Protein AF-A0A1I6HTA0-F1 (afdb_monomer_lite)

Foldseek 3Di:
DDLVVLQVLLQVLQCVQFPDHDAHQADFCVPRRRHDLVSVVVSQVVVCVVLVHHDDSCLVVDPVRTGNNSSSVSSVVVSVVD

Secondary structure (DSSP, 8-state):
--HHHHHHHHHHHHHHHSSSS---TTSBTTTT----HHHHHHHHHHHHHHHT----GGGGS-TT--BHHHHHHHHHHHHHT-

InterPro domains:
  IPR009081 Phosphopantetheine binding ACP domain [PS50075] (1-79)
  IPR036736 ACP-like superfamily [G3DSA:1.10.1200.10] (3-82)
  IPR036736 ACP-like superfamily [SSF47336] (1-79)

Sequence (82 aa):
MQENDVTEFVLNLVNEMALDSNITVQSNIKADVNIDSIGWLRCLIRLEEKYQCSFSPEFLIDNSINTIQDFIDKINRYLATK

Radius of gyration: 11.65 Å; chains: 1; bounding box: 30×24×27 Å

Organism: NCBI:txid37658

Structure (mmCIF, N/CA/C/O backbone):
data_AF-A0A1I6HTA0-F1
#
_entry.id   AF-A0A1I6HTA0-F1
#
loop_
_atom_site.group_PDB
_atom_site.id
_atom_site.type_symbol
_atom_site.label_atom_id
_atom_site.label_alt_id
_atom_site.label_comp_id
_atom_site.label_asym_id
_atom_site.label_entity_id
_atom_site.label_seq_id
_atom_site.pdbx_PDB_ins_code
_atom_site.Cartn_x
_atom_site.Cartn_y
_atom_site.Cartn_z
_atom_site.occupancy
_atom_site.B_iso_or_equiv
_atom_site.auth_seq_id
_atom_site.auth_comp_id
_atom_site.auth_asym_id
_atom_site.auth_atom_id
_atom_site.pdbx_PDB_model_num
ATOM 1 N N . MET A 1 1 ? -10.530 11.331 7.710 1.00 52.19 1 MET A N 1
ATOM 2 C CA . MET A 1 1 ? -9.189 11.234 7.105 1.00 52.19 1 MET A CA 1
ATOM 3 C C . MET A 1 1 ? -9.369 11.460 5.613 1.00 52.19 1 MET A C 1
ATOM 5 O O . MET A 1 1 ? -10.231 10.806 5.043 1.00 52.19 1 MET A O 1
ATOM 9 N N . GLN A 1 2 ? -8.722 12.465 5.021 1.00 58.81 2 GLN A N 1
ATOM 10 C CA . GLN A 1 2 ? -8.870 12.724 3.583 1.00 58.81 2 GLN A CA 1
ATOM 11 C C . GLN A 1 2 ? -7.974 11.738 2.823 1.00 58.81 2 GLN A C 1
ATOM 13 O O . GLN A 1 2 ? -6.825 11.554 3.203 1.00 58.81 2 GLN A O 1
ATOM 18 N N . GLU A 1 3 ? -8.496 11.113 1.771 1.00 63.47 3 GLU A N 1
ATOM 19 C CA . GLU A 1 3 ? -7.823 10.120 0.908 1.00 63.47 3 GLU A CA 1
ATOM 20 C C . GLU A 1 3 ? -6.437 10.574 0.395 1.00 63.47 3 GLU A C 1
ATOM 22 O O . GLU A 1 3 ? -5.523 9.768 0.198 1.00 63.47 3 GLU A O 1
ATOM 27 N N . ASN A 1 4 ? -6.249 11.892 0.284 1.00 73.44 4 ASN A N 1
ATOM 28 C CA . ASN A 1 4 ? -4.986 12.527 -0.086 1.00 73.44 4 ASN A CA 1
ATOM 29 C C . ASN A 1 4 ? -3.855 12.307 0.941 1.00 73.44 4 ASN A C 1
ATOM 31 O O . ASN A 1 4 ? -2.706 12.177 0.533 1.00 73.44 4 ASN A O 1
ATOM 35 N N . ASP A 1 5 ? -4.157 12.204 2.242 1.00 87.88 5 ASP A N 1
ATOM 36 C CA . ASP A 1 5 ? -3.145 12.031 3.308 1.00 87.88 5 ASP A CA 1
ATOM 37 C C . ASP A 1 5 ? -2.534 10.619 3.294 1.00 87.88 5 ASP A C 1
ATOM 39 O O . ASP A 1 5 ? -1.333 10.444 3.486 1.00 87.88 5 ASP A O 1
ATOM 43 N N . VAL A 1 6 ? -3.344 9.593 3.002 1.00 92.50 6 VAL A N 1
ATOM 44 C CA . VAL A 1 6 ? -2.854 8.206 2.882 1.00 92.50 6 VAL A CA 1
ATOM 45 C C . VAL A 1 6 ? -1.994 8.036 1.642 1.00 92.50 6 VAL A C 1
ATOM 47 O O . VAL A 1 6 ? -0.919 7.444 1.713 1.00 92.50 6 VAL A O 1
ATOM 50 N N . THR A 1 7 ? -2.448 8.594 0.522 1.00 94.81 7 THR A N 1
ATOM 51 C CA . THR A 1 7 ? -1.728 8.533 -0.750 1.00 94.81 7 THR A CA 1
ATOM 52 C C . THR A 1 7 ? -0.334 9.142 -0.624 1.00 94.81 7 THR A C 1
ATOM 54 O O . THR A 1 7 ? 0.656 8.491 -0.956 1.00 94.81 7 THR A O 1
ATOM 57 N N . GLU A 1 8 ? -0.246 10.367 -0.101 1.00 94.00 8 GLU A N 1
ATOM 58 C CA . GLU A 1 8 ? 1.027 11.066 0.074 1.00 94.00 8 GLU A CA 1
ATOM 59 C C . GLU A 1 8 ? 1.954 10.318 1.039 1.00 94.00 8 GLU A C 1
ATOM 61 O O . GLU A 1 8 ? 3.126 10.098 0.731 1.00 94.00 8 GLU A O 1
ATOM 66 N N . PHE A 1 9 ? 1.430 9.858 2.179 1.00 94.62 9 PHE A N 1
ATOM 67 C CA . PHE A 1 9 ? 2.237 9.142 3.162 1.00 94.62 9 PHE A CA 1
ATOM 68 C C . PHE A 1 9 ? 2.799 7.826 2.615 1.00 94.62 9 PHE A C 1
ATOM 70 O O . PHE A 1 9 ? 3.992 7.567 2.765 1.00 94.62 9 PHE A O 1
ATOM 77 N N . VAL A 1 10 ? 1.969 7.008 1.958 1.00 94.50 10 VAL A N 1
ATOM 78 C CA . VAL A 1 10 ? 2.402 5.725 1.384 1.00 94.50 10 VAL A CA 1
ATOM 79 C C . VAL A 1 10 ? 3.434 5.945 0.283 1.00 94.50 10 VAL A C 1
ATOM 81 O O . VAL A 1 10 ? 4.446 5.250 0.265 1.00 94.50 10 VAL A O 1
ATOM 84 N N . LEU A 1 11 ? 3.231 6.921 -0.607 1.00 94.12 11 LEU A N 1
ATOM 85 C CA . LEU A 1 11 ? 4.205 7.226 -1.657 1.00 94.12 11 LEU A CA 1
ATOM 86 C C . LEU A 1 11 ? 5.547 7.669 -1.085 1.00 94.12 11 LEU A C 1
ATOM 88 O O . LEU A 1 11 ? 6.581 7.182 -1.539 1.00 94.12 11 LEU A O 1
ATOM 92 N N . ASN A 1 12 ? 5.539 8.559 -0.093 1.00 93.38 12 ASN A N 1
ATOM 93 C CA . ASN A 1 12 ? 6.765 9.009 0.560 1.00 93.38 12 ASN A CA 1
ATOM 94 C C . ASN A 1 12 ? 7.479 7.836 1.234 1.00 93.38 12 ASN A C 1
ATOM 96 O O . ASN A 1 12 ? 8.670 7.637 1.027 1.00 93.38 12 ASN A O 1
ATOM 100 N N . LEU A 1 13 ? 6.737 7.005 1.964 1.00 93.69 13 LEU A N 1
ATOM 101 C CA . LEU A 1 13 ? 7.272 5.839 2.656 1.00 93.69 13 LEU A CA 1
ATOM 102 C C . LEU A 1 13 ? 7.891 4.819 1.693 1.00 93.69 13 LEU A C 1
ATOM 104 O O . LEU A 1 13 ? 8.982 4.311 1.940 1.00 93.69 13 LEU A O 1
ATOM 108 N N . VAL A 1 14 ? 7.208 4.534 0.586 1.00 93.56 14 VAL A N 1
ATOM 109 C CA . VAL A 1 14 ? 7.701 3.616 -0.443 1.00 93.56 14 VAL A CA 1
ATOM 110 C C . VAL A 1 14 ? 8.929 4.202 -1.138 1.00 93.56 14 VAL A C 1
ATOM 112 O O . VAL A 1 14 ? 9.900 3.479 -1.315 1.00 93.56 14 VAL A O 1
ATOM 115 N N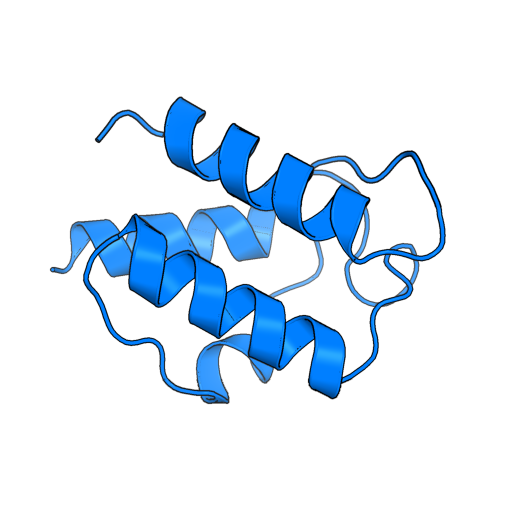 . ASN A 1 15 ? 8.945 5.497 -1.473 1.00 92.12 15 ASN A N 1
ATOM 116 C CA . ASN A 1 15 ? 10.124 6.146 -2.065 1.00 92.12 15 ASN A CA 1
ATOM 117 C C . ASN A 1 15 ? 11.316 6.224 -1.095 1.00 92.12 15 ASN A C 1
ATOM 119 O O . ASN A 1 15 ? 12.455 6.162 -1.539 1.00 92.12 15 ASN A O 1
ATOM 123 N N . GLU A 1 16 ? 11.084 6.341 0.216 1.00 91.50 16 GLU A N 1
ATOM 124 C CA . GLU A 1 16 ? 12.147 6.278 1.232 1.00 91.50 16 GLU A CA 1
ATOM 125 C C . GLU A 1 16 ? 12.769 4.877 1.347 1.00 91.50 16 GLU A C 1
ATOM 127 O O . GLU A 1 16 ? 13.934 4.745 1.725 1.00 91.50 16 GLU A O 1
ATOM 132 N N . MET A 1 17 ? 11.986 3.828 1.082 1.00 90.31 17 MET A N 1
ATOM 133 C CA . MET A 1 17 ? 12.402 2.430 1.238 1.00 90.31 17 MET A CA 1
ATOM 134 C C . MET A 1 17 ? 12.913 1.798 -0.054 1.00 90.31 17 MET A C 1
ATOM 136 O O . MET A 1 17 ? 13.746 0.893 0.004 1.00 90.31 17 MET A O 1
ATOM 140 N N . ALA A 1 18 ? 12.393 2.231 -1.200 1.00 88.44 18 ALA A N 1
ATOM 141 C CA . ALA A 1 18 ? 12.826 1.758 -2.499 1.00 88.44 18 ALA A CA 1
ATOM 142 C C . ALA A 1 18 ? 14.255 2.233 -2.774 1.00 88.44 18 ALA A C 1
ATOM 144 O O . ALA A 1 18 ? 14.627 3.367 -2.478 1.00 88.44 18 ALA A O 1
ATOM 145 N N . LEU A 1 19 ? 15.060 1.356 -3.371 1.00 76.44 19 LEU A N 1
ATOM 146 C CA . LEU A 1 19 ? 16.406 1.721 -3.822 1.00 76.44 19 LEU A CA 1
ATOM 147 C C . LEU A 1 19 ? 16.380 2.742 -4.974 1.00 76.44 19 LEU A C 1
ATOM 149 O O . LEU A 1 19 ? 17.357 3.464 -5.168 1.00 76.44 19 LEU A O 1
ATOM 153 N N . ASP A 1 20 ? 15.262 2.815 -5.699 1.00 71.56 20 ASP A N 1
ATOM 154 C CA . ASP A 1 20 ? 15.045 3.722 -6.819 1.00 71.56 20 ASP A CA 1
ATOM 155 C C . ASP A 1 20 ? 14.135 4.890 -6.422 1.00 71.56 20 ASP A C 1
ATOM 157 O O . ASP A 1 20 ? 13.038 4.714 -5.890 1.00 71.56 20 ASP A O 1
ATOM 161 N N . SER A 1 21 ? 14.572 6.105 -6.740 1.00 65.62 21 SER A N 1
ATOM 162 C CA . SER A 1 21 ? 13.809 7.333 -6.533 1.00 65.62 21 SER A CA 1
ATOM 163 C C . SER A 1 21 ? 13.009 7.648 -7.795 1.00 65.62 21 SER A C 1
ATOM 165 O O . SER A 1 21 ? 13.622 8.131 -8.745 1.00 65.62 21 SER A O 1
ATOM 167 N N . ASN A 1 22 ? 11.708 7.315 -7.829 1.00 85.94 22 ASN A N 1
ATOM 168 C CA . ASN A 1 22 ? 10.647 7.831 -8.735 1.00 85.94 22 ASN A CA 1
ATOM 169 C C . ASN A 1 22 ? 9.368 6.956 -8.691 1.00 85.94 22 ASN A C 1
ATOM 171 O O . ASN A 1 22 ? 8.675 6.792 -9.699 1.00 85.94 22 ASN A O 1
ATOM 175 N N . ILE A 1 23 ? 9.035 6.364 -7.539 1.00 93.12 23 ILE A N 1
ATOM 176 C CA . ILE A 1 23 ? 7.838 5.528 -7.419 1.00 93.12 23 ILE A CA 1
ATOM 177 C C . ILE A 1 23 ? 6.585 6.409 -7.444 1.00 93.12 23 ILE A C 1
ATOM 179 O O . ILE A 1 23 ? 6.476 7.385 -6.698 1.00 93.12 23 ILE A O 1
ATOM 183 N N . THR A 1 24 ? 5.625 6.041 -8.290 1.00 95.06 24 THR A N 1
ATOM 184 C CA . THR A 1 24 ? 4.322 6.705 -8.435 1.00 95.06 24 THR A CA 1
ATOM 185 C C . THR A 1 24 ? 3.187 5.742 -8.091 1.00 95.06 24 THR A C 1
ATOM 187 O O . THR A 1 24 ? 3.399 4.538 -7.963 1.00 95.06 24 THR A O 1
ATOM 190 N N . VAL A 1 25 ? 1.950 6.239 -8.005 1.00 95.00 25 VAL A N 1
ATOM 191 C CA . VAL A 1 25 ? 0.777 5.383 -7.739 1.00 95.00 25 VAL A CA 1
ATOM 192 C C . VAL A 1 25 ? 0.548 4.316 -8.817 1.00 95.00 25 VAL A C 1
ATOM 194 O O . VAL A 1 25 ? 0.005 3.257 -8.525 1.00 95.00 25 VAL A O 1
ATOM 197 N N . GLN A 1 26 ? 0.994 4.566 -10.051 1.00 96.19 26 GLN A N 1
ATOM 198 C CA . GLN A 1 26 ? 0.860 3.629 -1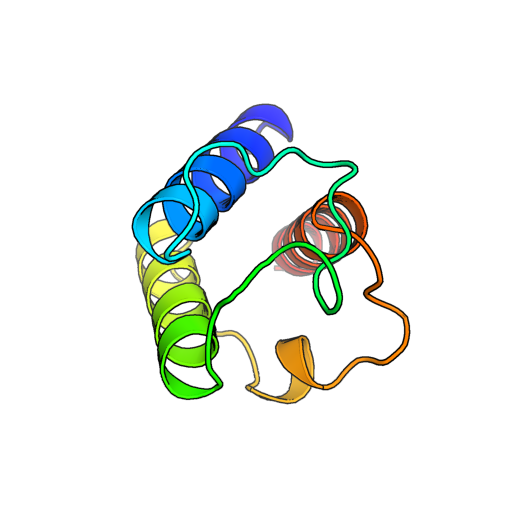1.172 1.00 96.19 26 GLN A CA 1
ATOM 199 C C . GLN A 1 26 ? 2.006 2.612 -11.242 1.00 96.19 26 GLN A C 1
ATOM 201 O O . GLN A 1 26 ? 1.931 1.666 -12.023 1.00 96.19 26 GLN A O 1
ATOM 206 N N . SER A 1 27 ? 3.063 2.800 -10.447 1.00 94.94 27 SER A N 1
ATOM 207 C CA . SER A 1 27 ? 4.201 1.886 -10.414 1.00 94.94 27 SER A CA 1
ATOM 208 C C . SER A 1 27 ? 3.759 0.503 -9.949 1.00 94.94 27 SER A C 1
ATOM 210 O O . SER A 1 27 ? 3.026 0.360 -8.964 1.00 94.94 27 SER A O 1
ATOM 212 N N . ASN A 1 28 ? 4.222 -0.519 -10.658 1.00 92.94 28 ASN A N 1
ATOM 213 C CA . ASN A 1 28 ? 3.974 -1.906 -10.325 1.00 92.94 28 ASN A CA 1
ATOM 214 C C . ASN A 1 28 ? 4.806 -2.315 -9.102 1.00 92.94 28 ASN A C 1
ATOM 216 O O . ASN A 1 28 ? 6.031 -2.217 -9.112 1.00 92.94 28 ASN A O 1
ATOM 220 N N . ILE A 1 29 ? 4.156 -2.840 -8.064 1.00 90.31 29 ILE A N 1
ATOM 221 C CA . ILE A 1 29 ? 4.810 -3.201 -6.797 1.00 90.31 29 ILE A CA 1
ATOM 222 C C . ILE A 1 29 ? 5.864 -4.300 -6.959 1.00 90.31 29 ILE A C 1
ATOM 224 O O . ILE A 1 29 ? 6.811 -4.357 -6.184 1.00 90.31 29 ILE A O 1
ATOM 228 N N . LYS A 1 30 ? 5.716 -5.187 -7.946 1.00 86.62 30 LYS A N 1
ATOM 229 C CA . LYS A 1 30 ? 6.625 -6.325 -8.142 1.00 86.62 30 LYS A CA 1
ATOM 230 C C . LYS A 1 30 ? 7.723 -6.033 -9.160 1.00 86.62 30 LYS A C 1
ATOM 232 O O . LYS A 1 30 ? 8.799 -6.611 -9.053 1.00 86.62 30 LYS A O 1
ATOM 237 N N . ALA A 1 31 ? 7.436 -5.204 -10.162 1.00 88.12 31 ALA A N 1
ATOM 238 C CA . ALA A 1 31 ? 8.355 -4.925 -11.263 1.00 88.12 31 ALA A CA 1
ATOM 239 C C . ALA A 1 31 ? 9.136 -3.616 -11.084 1.00 88.12 31 ALA A C 1
ATOM 241 O O . ALA A 1 31 ? 10.313 -3.577 -11.430 1.00 88.12 31 ALA A O 1
ATOM 242 N N . ASP A 1 32 ? 8.503 -2.580 -10.527 1.00 90.00 32 ASP A N 1
ATOM 243 C CA . ASP A 1 32 ? 9.071 -1.227 -10.470 1.00 90.00 32 ASP A CA 1
ATOM 244 C C . ASP A 1 32 ? 9.546 -0.847 -9.060 1.00 90.00 32 ASP A C 1
ATOM 246 O O . ASP A 1 32 ? 10.348 0.067 -8.901 1.00 90.00 32 ASP A O 1
ATOM 250 N N . VAL A 1 33 ? 9.043 -1.524 -8.022 1.00 90.00 33 VAL A N 1
ATOM 251 C CA . VAL A 1 33 ? 9.335 -1.194 -6.621 1.00 90.00 33 VAL A CA 1
ATOM 252 C C . VAL A 1 33 ? 10.322 -2.201 -6.046 1.00 90.00 33 VAL A C 1
ATOM 254 O O . VAL A 1 33 ? 9.960 -3.305 -5.641 1.00 90.00 33 VAL A O 1
ATOM 257 N N . ASN A 1 34 ? 11.592 -1.808 -5.980 1.00 90.31 34 ASN A N 1
ATOM 258 C CA . ASN A 1 34 ? 12.645 -2.645 -5.416 1.00 90.31 34 ASN A CA 1
ATOM 259 C C . ASN A 1 34 ? 12.704 -2.518 -3.883 1.00 90.31 34 ASN A C 1
ATOM 261 O O . ASN A 1 34 ? 13.526 -1.781 -3.334 1.00 90.31 34 ASN A O 1
ATOM 265 N N . ILE A 1 35 ? 11.789 -3.218 -3.205 1.00 90.06 35 ILE A N 1
ATOM 266 C CA . ILE A 1 35 ? 11.705 -3.331 -1.743 1.00 90.06 35 ILE A CA 1
ATOM 267 C C . ILE A 1 35 ? 11.642 -4.816 -1.374 1.00 90.06 35 ILE A C 1
ATOM 269 O O . ILE A 1 35 ? 10.793 -5.556 -1.875 1.00 90.06 35 ILE A O 1
ATOM 273 N N . ASP A 1 36 ? 12.528 -5.257 -0.480 1.00 90.00 36 ASP A N 1
ATOM 274 C CA . ASP A 1 36 ? 12.534 -6.636 0.010 1.00 90.00 36 ASP A CA 1
ATOM 275 C C . ASP A 1 36 ? 11.419 -6.904 1.042 1.00 90.00 36 ASP A C 1
ATOM 277 O O . ASP A 1 36 ? 10.682 -6.015 1.477 1.00 90.00 36 ASP A O 1
ATOM 281 N N . SER A 1 37 ? 11.275 -8.161 1.463 1.00 88.94 37 SER A N 1
ATOM 282 C CA . SER A 1 37 ? 10.244 -8.545 2.434 1.00 88.94 37 SER A CA 1
ATOM 283 C C . SER A 1 37 ? 10.390 -7.836 3.787 1.00 88.94 37 SER A C 1
ATOM 285 O O . SER A 1 37 ? 9.385 -7.576 4.448 1.00 88.94 37 SER A O 1
ATOM 287 N N . ILE A 1 38 ? 11.611 -7.479 4.199 1.00 91.06 38 ILE A N 1
ATOM 288 C CA . ILE A 1 38 ? 11.865 -6.753 5.449 1.00 91.06 38 ILE A CA 1
ATOM 289 C C . ILE A 1 38 ? 11.434 -5.291 5.305 1.00 91.06 38 ILE A C 1
ATOM 291 O O . ILE A 1 38 ? 10.820 -4.740 6.220 1.00 91.06 38 ILE A O 1
ATOM 295 N N . GLY A 1 39 ? 11.716 -4.664 4.165 1.00 91.69 39 GLY A N 1
ATOM 296 C CA . GLY A 1 39 ? 11.288 -3.313 3.833 1.00 91.69 39 GLY A CA 1
ATOM 297 C C . GLY A 1 39 ? 9.767 -3.191 3.825 1.00 91.69 39 GLY A C 1
ATOM 298 O O . GLY A 1 39 ? 9.226 -2.298 4.472 1.00 91.69 39 GLY A O 1
ATOM 299 N N . TRP A 1 40 ? 9.058 -4.146 3.220 1.00 91.88 40 TRP A N 1
ATOM 300 C CA . TRP A 1 40 ? 7.593 -4.162 3.250 1.00 91.88 40 TRP A CA 1
ATOM 301 C C . TRP A 1 40 ? 7.016 -4.348 4.659 1.00 91.88 40 TRP A C 1
ATOM 303 O O . TRP A 1 40 ? 6.033 -3.695 5.010 1.00 91.88 40 TRP A O 1
ATOM 313 N N . LEU A 1 41 ? 7.641 -5.168 5.508 1.00 93.19 41 LEU A N 1
ATOM 314 C CA . LEU A 1 41 ? 7.238 -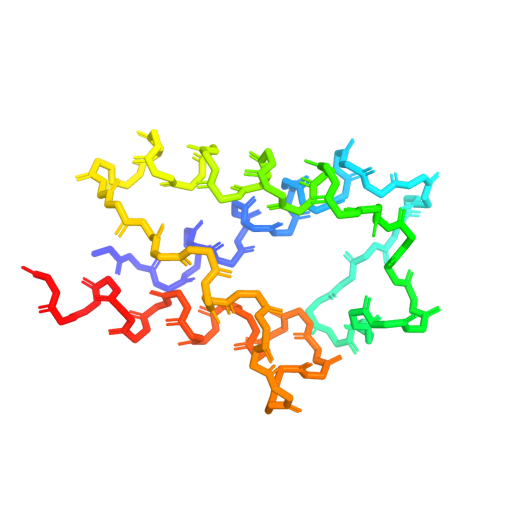5.270 6.915 1.00 93.19 41 LEU A CA 1
ATOM 315 C C . LEU A 1 41 ? 7.463 -3.953 7.670 1.00 93.19 41 LEU A C 1
ATOM 317 O O . LEU A 1 41 ? 6.600 -3.525 8.433 1.00 93.19 41 LEU A O 1
ATOM 321 N N . ARG A 1 42 ? 8.585 -3.265 7.427 1.00 93.44 42 ARG A N 1
ATOM 322 C CA . ARG A 1 42 ? 8.833 -1.926 7.990 1.00 93.44 42 ARG A CA 1
ATOM 323 C C . ARG A 1 42 ? 7.824 -0.896 7.485 1.00 93.44 42 ARG A C 1
ATOM 325 O O . ARG A 1 42 ? 7.445 -0.011 8.249 1.00 93.44 42 ARG A O 1
ATOM 332 N N . CYS A 1 43 ? 7.381 -1.014 6.233 1.00 93.62 43 CYS A N 1
ATOM 333 C CA . CYS A 1 43 ? 6.320 -0.184 5.668 1.00 93.62 43 CYS A CA 1
ATOM 334 C C . CYS A 1 43 ? 5.025 -0.344 6.475 1.00 93.62 43 CYS A C 1
ATOM 336 O O . CYS A 1 43 ? 4.477 0.650 6.951 1.00 93.62 43 CYS A O 1
ATOM 338 N N . LEU A 1 44 ? 4.597 -1.587 6.736 1.00 93.81 44 LEU A N 1
ATOM 339 C CA . LEU A 1 44 ? 3.430 -1.849 7.584 1.00 93.81 44 LEU A CA 1
ATOM 340 C C . LEU A 1 44 ? 3.582 -1.252 8.985 1.00 93.81 44 LEU A C 1
ATOM 342 O O . LEU A 1 44 ? 2.682 -0.544 9.418 1.00 93.81 44 LEU A O 1
ATOM 346 N N . ILE A 1 45 ? 4.717 -1.458 9.659 1.00 94.75 45 ILE A N 1
ATOM 347 C CA . ILE A 1 45 ? 4.945 -0.917 11.013 1.00 94.75 45 ILE A CA 1
ATOM 348 C C . ILE A 1 45 ? 4.786 0.612 11.033 1.00 94.75 45 ILE A C 1
ATOM 350 O O . ILE A 1 45 ? 4.109 1.158 11.900 1.00 94.75 45 ILE A O 1
ATOM 354 N N . ARG A 1 46 ? 5.342 1.327 10.047 1.00 95.69 46 ARG A N 1
ATOM 355 C CA . ARG A 1 46 ? 5.209 2.795 9.986 1.00 95.69 46 ARG A CA 1
ATOM 356 C C . ARG A 1 46 ? 3.777 3.247 9.688 1.00 95.69 46 ARG A C 1
ATOM 358 O O . ARG A 1 46 ? 3.363 4.305 10.162 1.00 95.69 46 ARG A O 1
ATOM 365 N N . LEU A 1 47 ? 3.003 2.453 8.947 1.00 94.62 47 LEU A N 1
ATOM 366 C CA . LEU A 1 47 ? 1.565 2.680 8.767 1.00 94.62 47 LEU A CA 1
ATOM 367 C C . LEU A 1 47 ? 0.788 2.439 10.073 1.00 94.62 47 LEU A C 1
ATOM 369 O O . LEU A 1 47 ? -0.089 3.233 10.411 1.00 94.62 47 LEU A O 1
ATOM 373 N N . GLU A 1 48 ? 1.118 1.387 10.826 1.00 95.00 48 GLU A N 1
ATOM 374 C CA . GLU A 1 48 ? 0.535 1.100 12.146 1.00 95.00 48 GLU A CA 1
ATOM 375 C C . GLU A 1 48 ? 0.766 2.260 13.121 1.00 95.00 48 GLU A C 1
ATOM 377 O O . GLU A 1 48 ? -0.183 2.737 13.747 1.00 95.00 48 GLU A O 1
ATOM 382 N N . GLU A 1 49 ? 1.999 2.768 13.189 1.00 95.56 49 GLU A N 1
ATOM 383 C CA . GLU A 1 49 ? 2.375 3.925 14.007 1.00 95.56 49 GLU A CA 1
ATOM 384 C C . GLU A 1 49 ? 1.625 5.198 13.585 1.00 95.56 49 GLU A C 1
ATOM 386 O O . GLU A 1 49 ? 1.078 5.909 14.432 1.00 95.56 49 GLU A O 1
ATOM 391 N N . LYS A 1 50 ? 1.554 5.492 12.280 1.00 94.81 50 LYS A N 1
ATOM 392 C CA . LYS A 1 50 ? 0.883 6.694 11.757 1.00 94.81 50 LYS A CA 1
ATOM 393 C C . LYS A 1 50 ? -0.624 6.679 12.018 1.00 94.81 50 LYS A C 1
ATOM 395 O O . LYS A 1 50 ? -1.177 7.704 12.414 1.00 94.81 50 LYS A O 1
ATOM 400 N N . TYR A 1 51 ? -1.279 5.542 11.793 1.00 93.06 51 TYR A N 1
ATOM 401 C CA . TYR A 1 51 ? -2.740 5.422 11.857 1.00 93.06 51 TYR A CA 1
ATOM 402 C C . TYR A 1 51 ? -3.255 4.789 13.153 1.00 93.06 51 TYR A C 1
ATOM 404 O O . TYR A 1 51 ? -4.457 4.556 13.276 1.00 93.06 51 TYR A O 1
ATOM 412 N N . GLN A 1 52 ? -2.371 4.518 14.121 1.00 93.94 52 GLN A N 1
ATOM 413 C CA . GLN A 1 52 ? -2.707 3.919 15.420 1.00 93.94 52 GLN A CA 1
ATOM 414 C C . GLN A 1 52 ? -3.556 2.648 15.250 1.00 93.94 52 GLN A C 1
ATOM 416 O O . GLN A 1 52 ? -4.611 2.451 15.862 1.00 93.94 52 GLN A O 1
ATOM 421 N N . CYS A 1 53 ? -3.114 1.788 14.336 1.00 92.69 53 CYS A N 1
ATOM 422 C CA . CYS A 1 53 ? -3.818 0.573 13.956 1.00 92.69 53 CYS A CA 1
ATOM 423 C C . CYS A 1 53 ? -2.871 -0.624 13.878 1.00 92.69 53 CYS A C 1
ATOM 425 O O . CYS A 1 53 ? -1.688 -0.481 14.144 1.00 92.69 53 CYS A O 1
ATOM 427 N N . SER A 1 54 ? -3.408 -1.807 13.569 1.00 92.56 54 SER A N 1
ATOM 428 C CA . SER A 1 54 ? -2.582 -2.985 13.311 1.00 92.56 54 SER A CA 1
ATOM 429 C C . SER A 1 54 ? -2.960 -3.598 11.973 1.00 92.56 54 SER A C 1
ATOM 431 O O . SER A 1 54 ? -4.149 -3.730 11.687 1.00 92.56 54 SER A O 1
ATOM 433 N N . PHE A 1 55 ? -1.976 -3.951 11.157 1.00 90.75 55 PHE A N 1
ATOM 434 C CA . PHE A 1 55 ? -2.148 -4.639 9.887 1.00 90.75 55 PHE A CA 1
ATOM 435 C C . PHE A 1 55 ? -1.652 -6.083 10.025 1.00 90.75 55 PHE A C 1
ATOM 437 O O . PHE A 1 55 ? -0.556 -6.336 10.514 1.00 90.75 55 PHE A O 1
ATOM 444 N N . SER A 1 56 ? -2.441 -7.053 9.552 1.00 88.31 56 SER A N 1
ATOM 445 C CA . SER A 1 56 ? -1.955 -8.436 9.419 1.00 88.31 56 SER A CA 1
ATOM 446 C C . SER A 1 56 ? -0.829 -8.489 8.376 1.00 88.31 56 SER A C 1
ATOM 448 O O . SER A 1 56 ? -0.966 -7.854 7.332 1.00 88.31 56 SER A O 1
ATOM 450 N N . PRO A 1 57 ? 0.243 -9.280 8.552 1.00 84.06 57 PRO A N 1
ATOM 451 C CA . PRO A 1 57 ? 1.245 -9.488 7.501 1.00 84.06 57 PRO A CA 1
ATOM 452 C C . PRO A 1 57 ? 0.653 -9.995 6.174 1.00 84.06 57 PRO A C 1
ATOM 454 O O . PRO A 1 57 ? 1.185 -9.716 5.101 1.00 84.06 57 PRO A O 1
ATOM 457 N N . GLU A 1 58 ? -0.495 -10.678 6.228 1.00 86.19 58 GLU A N 1
ATOM 458 C CA . GLU A 1 58 ? -1.265 -11.128 5.057 1.00 86.19 58 GLU A CA 1
ATOM 459 C C . GLU A 1 58 ? -1.705 -9.970 4.152 1.00 86.19 58 GLU A C 1
ATOM 461 O O . GLU A 1 58 ? -2.009 -10.174 2.976 1.00 86.19 58 GLU A O 1
ATOM 466 N N . PHE A 1 59 ? -1.692 -8.734 4.661 1.00 85.38 59 PHE A N 1
ATOM 467 C CA . PHE A 1 59 ? -1.983 -7.537 3.881 1.00 85.38 59 PHE A CA 1
ATOM 468 C C . PHE A 1 59 ? -1.058 -7.398 2.664 1.00 85.38 59 PHE A C 1
ATOM 470 O O . PHE A 1 59 ? -1.515 -6.914 1.629 1.00 85.38 59 PHE A O 1
ATOM 477 N N . LEU A 1 60 ? 0.186 -7.884 2.774 1.00 82.38 60 LEU A N 1
ATOM 478 C CA . LEU A 1 60 ? 1.219 -7.863 1.730 1.00 82.38 60 LEU A CA 1
ATOM 479 C C . LEU A 1 60 ? 1.193 -9.088 0.801 1.00 82.38 60 LEU A C 1
ATOM 481 O O . LEU A 1 60 ? 1.798 -9.057 -0.265 1.00 82.38 60 LEU A O 1
ATOM 485 N N . ILE A 1 61 ? 0.523 -10.175 1.196 1.00 77.56 61 ILE A N 1
ATOM 486 C CA . ILE A 1 61 ? 0.533 -11.470 0.478 1.00 77.56 61 ILE A CA 1
ATOM 487 C C . ILE A 1 61 ? -0.578 -11.526 -0.591 1.00 77.56 61 ILE A C 1
ATOM 489 O O . ILE A 1 61 ? -0.732 -12.492 -1.336 1.00 77.56 61 ILE A O 1
ATOM 493 N N . ASP A 1 62 ? -1.370 -10.467 -0.693 1.00 76.69 62 ASP A N 1
ATOM 494 C CA . ASP A 1 62 ? -2.531 -10.413 -1.561 1.00 76.69 62 ASP A CA 1
ATOM 495 C C . ASP A 1 62 ? -2.150 -10.219 -3.033 1.00 76.69 62 ASP A C 1
ATOM 497 O O . ASP A 1 62 ? -1.664 -9.169 -3.457 1.00 76.69 62 ASP A O 1
ATOM 501 N N . ASN A 1 63 ? -2.417 -11.254 -3.829 1.00 75.50 63 ASN A N 1
ATOM 502 C CA . ASN A 1 63 ? -2.135 -11.270 -5.259 1.00 75.50 63 ASN A CA 1
ATOM 503 C C . ASN A 1 63 ? -2.960 -10.254 -6.061 1.00 75.50 63 ASN A C 1
ATOM 505 O O . ASN A 1 63 ? -2.643 -10.042 -7.231 1.00 75.50 63 ASN A O 1
ATOM 509 N N . SER A 1 64 ? -3.991 -9.629 -5.477 1.00 81.44 64 SER A N 1
ATOM 510 C CA . SER A 1 64 ? -4.735 -8.563 -6.151 1.00 81.44 64 SER A CA 1
ATOM 511 C C . SER A 1 64 ? -4.002 -7.220 -6.165 1.00 81.44 64 SER A C 1
ATOM 513 O O . SER A 1 64 ? -4.448 -6.309 -6.855 1.00 81.44 64 SER A O 1
ATOM 515 N N . ILE A 1 65 ? -2.919 -7.066 -5.397 1.00 89.12 65 ILE A N 1
ATOM 516 C CA . ILE A 1 65 ? -2.158 -5.819 -5.324 1.00 89.12 65 ILE A CA 1
ATOM 517 C C . ILE A 1 65 ? -1.076 -5.836 -6.409 1.00 89.12 65 ILE A C 1
ATOM 519 O O . ILE A 1 65 ? -0.074 -6.546 -6.294 1.00 89.12 65 ILE A O 1
ATOM 523 N N . ASN A 1 66 ? -1.284 -5.062 -7.475 1.00 91.56 66 ASN A N 1
ATOM 524 C CA . ASN A 1 66 ? -0.349 -4.975 -8.597 1.00 91.56 66 ASN A CA 1
ATOM 525 C C . ASN A 1 66 ? 0.385 -3.638 -8.626 1.00 91.56 66 ASN A C 1
ATOM 527 O O . ASN A 1 66 ? 1.562 -3.600 -8.975 1.00 91.56 66 ASN A O 1
ATOM 531 N N . THR A 1 67 ? -0.295 -2.560 -8.249 1.00 95.00 67 T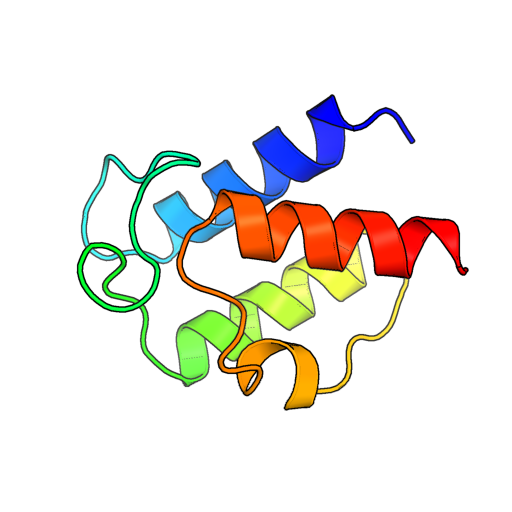HR A N 1
ATOM 532 C CA . THR A 1 67 ? 0.219 -1.190 -8.255 1.00 95.00 67 THR A CA 1
ATOM 533 C C . THR A 1 67 ? 0.257 -0.594 -6.8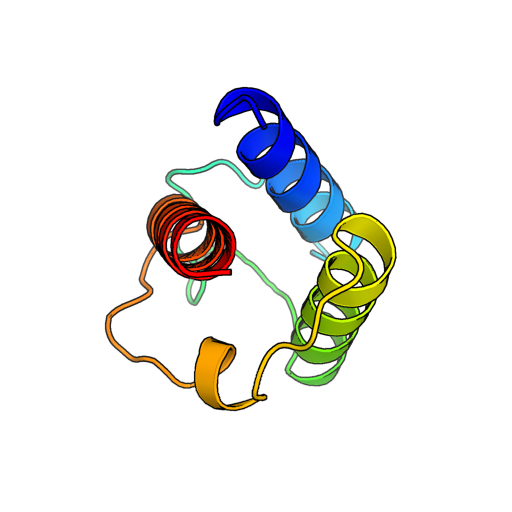53 1.00 95.00 67 THR A C 1
ATOM 535 O O . THR A 1 67 ? -0.379 -1.097 -5.923 1.00 95.00 67 THR A O 1
ATOM 538 N N . ILE A 1 68 ? 0.987 0.510 -6.694 1.00 94.62 68 ILE A N 1
ATOM 539 C CA . ILE A 1 68 ? 0.969 1.286 -5.449 1.00 94.62 68 ILE A CA 1
ATOM 540 C C . ILE A 1 68 ? -0.432 1.832 -5.152 1.00 94.62 68 ILE A C 1
ATOM 542 O O . ILE A 1 68 ? -0.834 1.842 -3.989 1.00 94.62 68 ILE A O 1
ATOM 546 N N . GLN A 1 69 ? -1.208 2.201 -6.176 1.00 95.69 69 GLN A N 1
ATOM 547 C CA . GLN A 1 69 ? -2.606 2.593 -6.001 1.00 95.69 69 GLN A CA 1
ATOM 548 C C . GLN A 1 69 ? -3.432 1.461 -5.380 1.00 95.69 69 GLN A C 1
ATOM 550 O O . GLN A 1 69 ? -4.139 1.705 -4.409 1.00 95.69 69 GLN A O 1
ATOM 555 N N . ASP A 1 70 ? -3.286 0.216 -5.850 1.00 94.38 70 ASP A N 1
ATOM 556 C CA . ASP A 1 70 ? -4.022 -0.925 -5.280 1.00 94.38 70 ASP A CA 1
ATOM 557 C C . ASP A 1 70 ? -3.714 -1.111 -3.785 1.00 94.38 70 ASP A C 1
ATOM 559 O O . ASP A 1 70 ? -4.592 -1.456 -2.986 1.00 94.38 70 ASP A O 1
ATOM 563 N N . PHE A 1 71 ? -2.457 -0.875 -3.395 1.00 93.94 71 PHE A N 1
ATOM 564 C CA . PHE A 1 71 ? -2.023 -0.946 -2.003 1.00 93.94 71 PHE A CA 1
ATOM 565 C C . PHE A 1 71 ? -2.635 0.180 -1.164 1.00 93.94 71 PHE A C 1
ATOM 567 O O . PHE A 1 71 ? -3.192 -0.088 -0.097 1.00 93.94 71 PHE A O 1
ATOM 574 N N . ILE A 1 72 ? -2.610 1.414 -1.673 1.00 94.50 72 ILE A N 1
ATOM 575 C CA . ILE A 1 72 ? -3.253 2.579 -1.049 1.00 94.50 72 ILE A CA 1
ATOM 576 C C . ILE A 1 72 ? -4.757 2.340 -0.883 1.00 94.50 72 ILE A C 1
ATOM 578 O O . ILE A 1 72 ? -5.291 2.518 0.211 1.00 94.50 72 ILE A O 1
ATOM 582 N N . ASP A 1 73 ? -5.439 1.858 -1.920 1.00 93.75 73 ASP A N 1
ATOM 583 C CA . ASP A 1 73 ? -6.876 1.576 -1.900 1.00 93.75 73 ASP A CA 1
ATOM 584 C C . ASP A 1 73 ? -7.222 0.490 -0.881 1.00 93.75 73 ASP A C 1
ATOM 586 O O . ASP A 1 73 ? -8.267 0.528 -0.223 1.00 93.75 73 ASP A O 1
ATOM 590 N N . LYS A 1 74 ? -6.349 -0.507 -0.722 1.00 92.62 74 LYS A N 1
ATOM 591 C CA . LYS A 1 74 ? -6.505 -1.528 0.314 1.00 92.62 74 LYS A CA 1
ATOM 592 C C . LYS A 1 74 ? -6.353 -0.929 1.715 1.00 92.62 74 LYS A C 1
ATOM 594 O O . LYS A 1 74 ? -7.189 -1.218 2.573 1.00 92.62 74 LYS A O 1
ATOM 599 N N . ILE A 1 75 ? -5.352 -0.074 1.942 1.00 93.25 75 ILE A N 1
ATOM 600 C CA . ILE A 1 75 ? -5.158 0.640 3.218 1.00 93.25 75 ILE A CA 1
ATOM 601 C C . ILE A 1 75 ? -6.368 1.526 3.525 1.00 93.25 75 ILE A C 1
ATOM 603 O O . ILE A 1 75 ? -6.929 1.430 4.613 1.00 93.25 75 ILE A O 1
ATOM 607 N N . ASN A 1 76 ? -6.819 2.335 2.565 1.00 93.38 76 ASN A N 1
ATOM 608 C CA . ASN A 1 76 ? -7.982 3.209 2.717 1.00 93.38 76 ASN A CA 1
ATOM 609 C C . ASN A 1 76 ? -9.241 2.422 3.092 1.00 93.38 76 ASN A C 1
ATOM 611 O O . ASN A 1 76 ? -9.938 2.792 4.036 1.00 93.38 76 ASN A O 1
ATOM 615 N N . ARG A 1 77 ? -9.507 1.301 2.407 1.00 91.88 77 ARG A N 1
ATOM 616 C CA . ARG A 1 77 ? -10.631 0.414 2.744 1.00 91.88 77 ARG A CA 1
ATOM 617 C C . ARG A 1 77 ? -10.520 -0.127 4.163 1.00 91.88 77 ARG A C 1
ATOM 619 O O . ARG A 1 77 ? -11.505 -0.096 4.890 1.00 91.88 77 ARG A O 1
ATOM 626 N N . TYR A 1 78 ? -9.338 -0.581 4.569 1.00 91.69 78 TYR A N 1
ATOM 627 C CA . TYR A 1 78 ? -9.123 -1.068 5.929 1.00 91.69 78 TYR A CA 1
ATOM 628 C C . TYR A 1 78 ? -9.378 0.023 6.977 1.00 91.69 78 TYR A C 1
ATOM 630 O O . TYR A 1 78 ? -10.132 -0.191 7.927 1.00 91.69 78 TYR A O 1
ATOM 638 N N . LEU A 1 79 ? -8.810 1.212 6.778 1.00 91.12 79 LEU A N 1
ATOM 639 C CA . LEU A 1 79 ? -8.956 2.332 7.706 1.00 91.12 79 LEU A CA 1
ATOM 640 C C . LEU A 1 79 ? -10.394 2.863 7.771 1.00 91.12 79 LEU A C 1
ATOM 642 O O . LEU A 1 79 ? -10.795 3.360 8.814 1.00 91.12 79 LEU A O 1
ATOM 646 N N . ALA A 1 80 ? -11.183 2.722 6.703 1.00 90.94 80 ALA A N 1
ATOM 647 C CA . ALA A 1 80 ? -12.608 3.056 6.707 1.00 90.94 80 ALA A CA 1
ATOM 648 C C . ALA A 1 80 ? -13.482 2.033 7.459 1.00 90.94 80 ALA A C 1
ATOM 650 O O . ALA A 1 80 ? -14.616 2.346 7.814 1.00 90.94 80 ALA A O 1
ATOM 651 N N . THR A 1 81 ? -12.985 0.810 7.672 1.00 86.62 81 THR A N 1
ATOM 652 C CA . THR A 1 81 ? -13.686 -0.242 8.438 1.00 86.62 81 THR A CA 1
ATOM 653 C C . THR A 1 81 ? -13.328 -0.267 9.924 1.00 86.62 81 THR A C 1
ATOM 655 O O . THR A 1 81 ? -13.907 -1.056 10.672 1.00 86.62 81 THR A O 1
ATOM 658 N N . LYS A 1 82 ? -12.379 0.573 10.341 1.00 68.06 82 LYS A N 1
ATOM 659 C CA . LYS A 1 82 ? -12.024 0.810 11.741 1.00 68.06 82 LYS A CA 1
ATOM 660 C C . LYS A 1 82 ? -12.835 1.955 12.331 1.00 68.06 82 LYS A C 1
ATOM 662 O O . LYS A 1 82 ? -13.141 1.8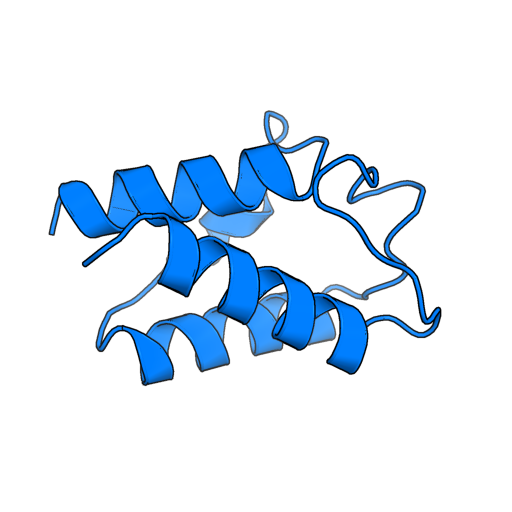49 13.538 1.00 68.06 82 LYS A O 1
#

pLDDT: mean 88.73, std 8.81, range [52.19, 96.19]